Protein AF-A0A7S1RXR1-F1 (afdb_monomer_lite)

Structure (mmCIF, N/CA/C/O backbone):
data_AF-A0A7S1RXR1-F1
#
_entry.id   AF-A0A7S1RXR1-F1
#
loop_
_atom_site.group_PDB
_atom_site.id
_atom_site.type_symbol
_atom_site.label_atom_id
_atom_site.label_alt_id
_atom_site.label_comp_id
_atom_site.label_asym_id
_atom_site.label_entity_id
_atom_site.label_seq_id
_atom_site.pdbx_PDB_ins_code
_atom_site.Cartn_x
_atom_site.Cartn_y
_atom_site.Cartn_z
_atom_site.occupancy
_atom_site.B_iso_or_equiv
_atom_site.auth_seq_id
_atom_site.auth_comp_id
_atom_site.auth_asym_id
_atom_site.auth_atom_id
_atom_site.pdbx_PDB_model_num
ATOM 1 N N . GLY A 1 1 ? -59.646 41.701 11.592 1.00 40.25 1 GLY A N 1
ATOM 2 C CA . GLY A 1 1 ? -60.273 40.605 10.825 1.00 40.25 1 GLY A CA 1
ATOM 3 C C . GLY A 1 1 ? -59.268 40.166 9.789 1.00 40.25 1 GLY A C 1
ATOM 4 O O . GLY A 1 1 ? -58.780 41.024 9.078 1.00 40.25 1 GLY A O 1
ATOM 5 N N . VAL A 1 2 ? -58.685 38.972 9.891 1.00 47.94 2 VAL A N 1
ATOM 6 C CA . VAL A 1 2 ? -59.237 37.684 9.422 1.00 47.94 2 VAL A CA 1
ATOM 7 C C . VAL A 1 2 ? -59.562 37.720 7.926 1.00 47.94 2 VAL A C 1
ATOM 9 O O . VAL A 1 2 ? -60.588 38.278 7.549 1.00 47.94 2 VAL A O 1
ATOM 12 N N . SER A 1 3 ? -58.700 37.097 7.112 1.00 42.28 3 SER A N 1
ATOM 13 C CA . SER A 1 3 ? -59.064 36.070 6.114 1.00 42.28 3 SER A CA 1
ATOM 14 C C . SER A 1 3 ? -57.803 35.447 5.481 1.00 42.28 3 SER A C 1
ATOM 16 O O . SER A 1 3 ? -57.064 36.101 4.753 1.00 42.28 3 SER A O 1
ATOM 18 N N . LEU A 1 4 ? -57.570 34.175 5.811 1.00 42.53 4 LEU A N 1
ATOM 19 C CA . LEU A 1 4 ? -56.893 33.132 5.012 1.00 42.53 4 LEU A CA 1
ATOM 20 C C . LEU A 1 4 ? -57.982 32.416 4.163 1.00 42.53 4 LEU A C 1
ATOM 22 O O . LEU A 1 4 ? -59.158 32.675 4.430 1.00 42.53 4 LEU A O 1
ATOM 26 N N . PRO A 1 5 ? -57.707 31.386 3.329 1.00 61.72 5 PRO A N 1
ATOM 27 C CA . PRO A 1 5 ? -56.518 31.017 2.539 1.00 61.72 5 PRO A CA 1
ATOM 28 C C . PRO A 1 5 ? -56.879 30.652 1.067 1.00 61.72 5 PRO A C 1
ATOM 30 O O . PRO A 1 5 ? -58.044 30.502 0.711 1.00 61.72 5 PRO A O 1
ATOM 33 N N . SER A 1 6 ? -55.886 30.357 0.223 1.00 47.81 6 SER A N 1
ATOM 34 C CA . SER A 1 6 ? -56.079 29.411 -0.892 1.00 47.81 6 SER A CA 1
ATOM 35 C C . SER A 1 6 ? -54.787 28.646 -1.151 1.00 47.81 6 SER A C 1
ATOM 37 O O . SER A 1 6 ? -53.806 29.201 -1.645 1.00 47.81 6 SER A O 1
ATOM 39 N N . GLY A 1 7 ? -54.780 27.375 -0.754 1.00 46.12 7 GLY A N 1
ATOM 40 C CA . GLY A 1 7 ? -53.704 26.447 -1.061 1.00 46.12 7 GLY A CA 1
ATOM 41 C C . GLY A 1 7 ? -53.775 25.941 -2.500 1.00 46.12 7 GLY A C 1
ATOM 42 O O . GLY A 1 7 ? -54.833 25.921 -3.121 1.00 46.12 7 GLY A O 1
ATOM 43 N N . SER A 1 8 ? -52.639 25.455 -2.987 1.00 49.59 8 SER A N 1
ATOM 44 C CA . SER A 1 8 ? -52.608 24.307 -3.885 1.00 49.59 8 SER A CA 1
ATOM 45 C C . SER A 1 8 ? -51.353 23.506 -3.574 1.00 49.59 8 SER A C 1
ATOM 47 O O . SER A 1 8 ? -50.227 23.910 -3.850 1.00 49.59 8 SER A O 1
ATOM 49 N N . SER A 1 9 ? -51.591 22.376 -2.928 1.00 49.44 9 SER A N 1
ATOM 50 C CA . SER A 1 9 ? -50.663 21.296 -2.646 1.00 49.44 9 SER A CA 1
ATOM 51 C C . SER A 1 9 ? -50.253 20.587 -3.937 1.00 49.44 9 SER A C 1
ATOM 53 O O . SER A 1 9 ? -51.080 19.924 -4.561 1.00 49.44 9 SER A O 1
ATOM 55 N N . ALA A 1 10 ? -48.973 20.646 -4.290 1.00 45.06 10 ALA A N 1
ATOM 56 C CA . ALA A 1 10 ? -48.341 19.643 -5.139 1.00 45.06 10 ALA A CA 1
ATOM 57 C C . ALA A 1 10 ? -47.454 18.771 -4.243 1.00 45.06 10 ALA A C 1
ATOM 59 O O . ALA A 1 10 ? -46.283 19.054 -4.014 1.00 45.06 10 ALA A O 1
ATOM 60 N N . SER A 1 11 ? -48.071 17.736 -3.676 1.00 49.34 11 SER A N 1
ATOM 61 C CA . SER A 1 11 ? -47.380 16.599 -3.076 1.00 49.34 11 SER A CA 1
ATOM 62 C C . SER A 1 11 ? -46.690 15.830 -4.205 1.00 49.34 11 SER A C 1
ATOM 64 O O . SER A 1 11 ? -47.337 15.069 -4.924 1.00 49.34 11 SER A O 1
ATOM 66 N N . SER A 1 12 ? -45.393 16.057 -4.416 1.00 53.22 12 SER A N 1
ATOM 67 C CA . SER A 1 12 ? -44.574 15.133 -5.195 1.00 53.22 12 SER A CA 1
ATOM 68 C C . SER A 1 12 ? -44.182 13.992 -4.268 1.00 53.22 12 SER A C 1
ATOM 70 O O . SER A 1 12 ? -43.268 14.126 -3.454 1.00 53.22 12 SER A O 1
ATOM 72 N N . ALA A 1 13 ? -44.917 12.889 -4.370 1.00 43.50 13 ALA A N 1
ATOM 73 C CA . ALA A 1 13 ? -44.560 11.627 -3.752 1.00 43.50 13 ALA A CA 1
ATOM 74 C C . ALA A 1 13 ? -43.142 11.236 -4.197 1.00 43.50 13 ALA A C 1
ATOM 76 O O . ALA A 1 13 ? -42.921 10.894 -5.360 1.00 43.50 13 ALA A O 1
ATOM 77 N N . SER A 1 14 ? -42.175 11.317 -3.282 1.00 50.31 14 SER A N 1
ATOM 78 C CA . SER A 1 14 ? -40.871 10.696 -3.459 1.00 50.31 14 SER A CA 1
ATOM 79 C C . SER A 1 14 ? -41.089 9.188 -3.441 1.00 50.31 14 SER A C 1
ATOM 81 O O . SER A 1 14 ? -41.436 8.586 -2.426 1.00 50.31 14 SER A O 1
ATOM 83 N N . SER A 1 15 ? -40.945 8.574 -4.609 1.00 51.28 15 SER A N 1
ATOM 84 C CA . SER A 1 15 ? -40.869 7.130 -4.769 1.00 51.28 15 SER A CA 1
ATOM 85 C C . SER A 1 15 ? -39.542 6.630 -4.185 1.00 51.28 15 SER A C 1
ATOM 87 O O . SER A 1 15 ? -38.632 6.266 -4.929 1.00 51.28 15 SER A O 1
ATOM 89 N N . ASP A 1 16 ? -39.419 6.637 -2.858 1.00 51.16 16 ASP A N 1
ATOM 90 C CA . ASP A 1 16 ? -38.323 6.005 -2.117 1.00 51.16 16 ASP A CA 1
ATOM 91 C C . ASP A 1 16 ? -38.574 4.493 -2.032 1.00 51.16 16 ASP A C 1
ATOM 93 O O . ASP A 1 16 ? -38.824 3.909 -0.979 1.00 51.16 16 ASP A O 1
ATOM 97 N N . GLY A 1 17 ? -38.544 3.841 -3.194 1.00 50.75 17 GLY A N 1
ATOM 98 C CA . GLY A 1 17 ? -38.193 2.428 -3.247 1.00 50.75 17 GLY A CA 1
ATOM 99 C C . GLY A 1 17 ? -36.674 2.299 -3.088 1.00 50.75 17 GLY A C 1
ATOM 100 O O . GLY A 1 17 ? -35.952 3.193 -3.536 1.00 50.75 17 GLY A O 1
ATOM 101 N N . PRO A 1 18 ? -36.151 1.219 -2.482 1.00 54.56 18 PRO A N 1
ATOM 102 C CA . PRO A 1 18 ? -34.711 1.007 -2.392 1.00 54.56 18 PRO A CA 1
ATOM 103 C C . PRO A 1 18 ? -34.124 0.943 -3.807 1.00 54.56 18 PRO A C 1
ATOM 105 O O . PRO A 1 18 ? -34.282 -0.053 -4.514 1.00 54.56 18 PRO A O 1
ATOM 108 N N . GLN A 1 19 ? -33.480 2.027 -4.246 1.00 64.88 19 GLN A N 1
ATOM 109 C CA . GLN A 1 19 ? -32.795 2.044 -5.529 1.00 64.88 19 GLN A CA 1
ATOM 110 C C . GLN A 1 19 ? -31.597 1.107 -5.440 1.00 64.88 19 GLN A C 1
ATOM 112 O O . GLN A 1 19 ? -30.646 1.359 -4.697 1.00 64.88 19 GLN A O 1
ATOM 117 N N . VAL A 1 20 ? -31.660 0.011 -6.194 1.00 73.44 20 VAL A N 1
ATOM 118 C CA . VAL A 1 20 ? -30.515 -0.877 -6.384 1.00 73.44 20 VAL A CA 1
ATOM 119 C C . VAL A 1 20 ? -29.398 -0.031 -7.004 1.00 73.44 20 VAL A C 1
ATOM 121 O O . VAL A 1 20 ? -29.616 0.570 -8.061 1.00 73.44 20 VAL A O 1
ATOM 124 N N . PRO A 1 21 ? -28.232 0.094 -6.348 1.00 79.19 21 PRO A N 1
ATOM 125 C CA . PRO A 1 21 ? -27.154 0.924 -6.856 1.00 79.19 21 PRO A CA 1
ATOM 126 C C . PRO A 1 21 ? -26.719 0.424 -8.235 1.00 79.19 21 PRO A C 1
ATOM 128 O O . PRO A 1 21 ? -26.599 -0.776 -8.470 1.00 79.19 21 PRO A O 1
ATOM 131 N N . SER A 1 22 ? -26.493 1.353 -9.166 1.00 91.19 22 SER A N 1
ATOM 132 C CA . SER A 1 22 ? -25.999 0.982 -10.494 1.00 91.19 22 SER A CA 1
ATOM 133 C C . SER A 1 22 ? -24.630 0.287 -10.388 1.00 91.19 22 SER A C 1
ATOM 135 O O . SER A 1 22 ? -23.831 0.663 -9.523 1.00 91.19 22 SER A O 1
ATOM 137 N N . PRO A 1 23 ? -24.294 -0.650 -11.296 1.00 93.38 23 PRO A N 1
ATOM 138 C CA . PRO A 1 23 ? -22.984 -1.308 -11.298 1.00 93.38 23 PRO A CA 1
ATOM 139 C C . PRO A 1 23 ? -21.808 -0.319 -11.313 1.00 93.38 23 PRO A C 1
ATOM 141 O O . PRO A 1 23 ? -20.792 -0.527 -10.654 1.00 93.38 23 PRO A O 1
ATOM 144 N N . LEU A 1 24 ? -21.959 0.812 -12.013 1.00 93.81 24 LEU A N 1
ATOM 145 C CA . LEU A 1 24 ? -20.953 1.874 -12.037 1.00 93.81 24 LEU A CA 1
ATOM 146 C C . LEU A 1 24 ? -20.763 2.523 -10.658 1.00 93.81 24 LEU A C 1
ATOM 148 O O . LEU A 1 24 ? -19.632 2.789 -10.255 1.00 93.81 24 LEU A O 1
ATOM 152 N N . ALA A 1 25 ? -21.853 2.764 -9.925 1.00 93.75 25 ALA A N 1
ATOM 153 C CA . ALA A 1 25 ? -21.788 3.332 -8.582 1.00 93.75 25 ALA A CA 1
ATOM 154 C C . ALA A 1 25 ? -21.114 2.374 -7.588 1.00 93.75 25 ALA A C 1
ATOM 156 O O . ALA A 1 25 ? -20.389 2.822 -6.700 1.00 93.75 25 ALA A O 1
ATOM 157 N N . GLU A 1 26 ? -21.310 1.063 -7.743 1.00 93.25 26 GLU A N 1
ATOM 158 C CA . GLU A 1 26 ? -20.624 0.054 -6.931 1.00 93.25 26 GLU A CA 1
ATOM 159 C C . GLU A 1 26 ? -19.117 0.035 -7.197 1.00 93.25 26 GLU A C 1
ATOM 161 O O . GLU A 1 26 ? -18.331 0.093 -6.249 1.00 93.25 26 GLU A O 1
ATOM 166 N N . VAL A 1 27 ? -18.708 0.044 -8.471 1.00 94.88 27 VAL A N 1
ATOM 167 C CA . VAL A 1 27 ? -17.289 0.114 -8.858 1.00 94.88 27 VAL A CA 1
ATOM 168 C C . VAL A 1 27 ? -16.650 1.404 -8.353 1.00 94.88 27 VAL A C 1
ATOM 170 O O . VAL A 1 27 ? -15.567 1.359 -7.775 1.00 94.88 27 VAL A O 1
ATOM 173 N N . ALA A 1 28 ? -17.320 2.548 -8.512 1.00 95.38 28 ALA A N 1
ATOM 174 C CA . ALA A 1 28 ? -16.819 3.830 -8.025 1.00 95.38 28 ALA A CA 1
ATOM 175 C C . ALA A 1 28 ? -16.639 3.827 -6.499 1.00 95.38 28 ALA A C 1
ATOM 177 O O . ALA A 1 28 ? -15.621 4.302 -5.997 1.00 95.38 28 ALA A O 1
ATOM 178 N N . ARG A 1 29 ? -17.590 3.243 -5.759 1.00 94.38 29 ARG A N 1
ATOM 179 C CA . ARG A 1 29 ? -17.502 3.107 -4.300 1.00 94.38 29 ARG A CA 1
ATOM 180 C C . ARG A 1 29 ? -16.339 2.206 -3.888 1.00 94.38 29 ARG A C 1
ATOM 182 O O . ARG A 1 29 ? -15.579 2.581 -3.002 1.00 94.38 29 ARG A O 1
ATOM 189 N N . ALA A 1 30 ? -16.175 1.056 -4.540 1.00 93.94 30 ALA A N 1
ATOM 190 C CA . ALA A 1 30 ? -15.064 0.146 -4.269 1.00 93.94 30 ALA A CA 1
ATOM 191 C C . ALA A 1 30 ? -13.709 0.793 -4.598 1.00 93.94 30 ALA A C 1
ATOM 193 O O . ALA A 1 30 ? -12.777 0.722 -3.799 1.00 93.94 30 ALA A O 1
ATOM 194 N N . ALA A 1 31 ? -13.608 1.479 -5.737 1.00 95.06 31 ALA A N 1
ATOM 195 C CA . ALA A 1 31 ? -12.402 2.191 -6.138 1.00 95.06 31 ALA A CA 1
ATOM 196 C C . ALA A 1 31 ? -12.047 3.306 -5.146 1.00 95.06 31 ALA A C 1
ATOM 198 O O . ALA A 1 31 ? -10.899 3.390 -4.726 1.00 95.06 31 ALA A O 1
ATOM 199 N N . ALA A 1 32 ? -13.022 4.118 -4.724 1.00 95.12 32 ALA A N 1
ATOM 200 C CA . ALA A 1 32 ? -12.811 5.162 -3.722 1.00 95.12 32 ALA A CA 1
ATOM 201 C C . ALA A 1 32 ? -12.361 4.578 -2.374 1.00 95.12 32 ALA A C 1
ATOM 203 O O . ALA A 1 32 ? -11.436 5.098 -1.751 1.00 95.12 32 ALA A O 1
ATOM 204 N N . HIS A 1 33 ? -12.971 3.465 -1.958 1.00 96.00 33 HIS A N 1
ATOM 205 C CA . HIS A 1 33 ? -12.608 2.755 -0.735 1.00 96.00 33 HIS A CA 1
ATOM 206 C C . HIS A 1 33 ? -11.151 2.278 -0.763 1.00 96.00 33 HIS A C 1
ATOM 208 O O . HIS A 1 33 ? -10.372 2.616 0.123 1.00 96.00 33 HIS A O 1
ATOM 214 N N . PHE A 1 34 ? -10.731 1.566 -1.813 1.00 96.25 34 PHE A N 1
ATOM 215 C CA . PHE A 1 34 ? -9.348 1.084 -1.918 1.00 96.25 34 PHE A CA 1
ATOM 216 C C . PHE A 1 34 ? -8.334 2.191 -2.235 1.00 96.25 34 PHE A C 1
ATOM 218 O O . PHE A 1 34 ? -7.177 2.099 -1.819 1.00 96.25 34 PHE A O 1
ATOM 225 N N . ALA A 1 35 ? -8.758 3.270 -2.896 1.00 94.62 35 ALA A N 1
ATOM 226 C CA . ALA A 1 35 ? -7.934 4.460 -3.072 1.00 94.62 35 ALA A CA 1
ATOM 227 C C . ALA A 1 35 ? -7.569 5.089 -1.721 1.00 94.62 35 ALA A C 1
ATOM 229 O O . ALA A 1 35 ? -6.428 5.513 -1.557 1.00 94.62 35 ALA A O 1
ATOM 230 N N . ALA A 1 36 ? -8.469 5.065 -0.730 1.00 94.88 36 ALA A N 1
ATOM 231 C CA . ALA A 1 36 ? -8.159 5.545 0.616 1.00 94.88 36 ALA A CA 1
ATOM 232 C C . ALA A 1 36 ? -6.971 4.790 1.236 1.00 94.88 36 ALA A C 1
ATOM 234 O O . ALA A 1 36 ? -6.068 5.423 1.778 1.00 94.88 36 ALA A O 1
ATOM 235 N N . PHE A 1 37 ? -6.891 3.462 1.075 1.00 96.56 37 PHE A N 1
ATOM 236 C CA . PHE A 1 37 ? -5.731 2.672 1.516 1.00 96.56 37 PHE A CA 1
ATOM 237 C C . PHE A 1 37 ? -4.455 3.020 0.741 1.00 96.56 37 PHE A C 1
ATOM 239 O O . PHE A 1 37 ? -3.381 3.134 1.337 1.00 96.56 37 PHE A O 1
ATOM 246 N N . ALA A 1 38 ? -4.556 3.215 -0.577 1.00 94.12 38 ALA A N 1
ATOM 247 C CA . ALA A 1 38 ? -3.418 3.609 -1.407 1.00 94.12 38 ALA A CA 1
ATOM 248 C C . ALA A 1 38 ? -2.854 4.976 -0.981 1.00 94.12 38 ALA A C 1
ATOM 250 O O . ALA A 1 38 ? -1.643 5.13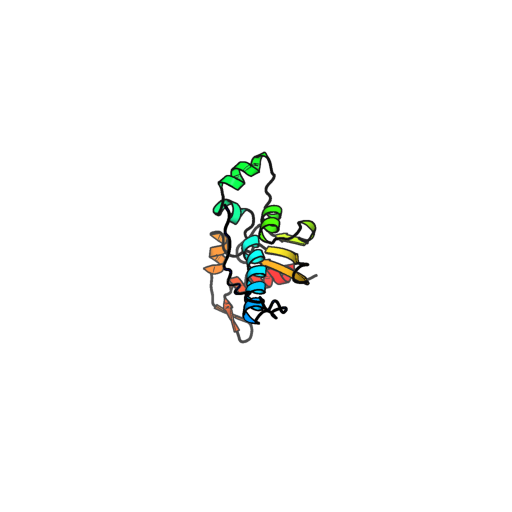8 -0.831 1.00 94.12 38 ALA A O 1
ATOM 251 N N . THR A 1 39 ? -3.727 5.946 -0.711 1.00 92.44 39 THR A N 1
ATOM 252 C CA . THR A 1 39 ? -3.348 7.258 -0.178 1.00 92.44 39 THR A CA 1
ATOM 253 C C . THR A 1 39 ? -2.798 7.137 1.248 1.00 92.44 39 THR A C 1
ATOM 255 O O . THR A 1 39 ? -1.756 7.716 1.563 1.00 92.44 39 THR A O 1
ATOM 258 N N . ALA A 1 40 ? -3.435 6.327 2.097 1.00 94.38 40 ALA A N 1
ATOM 259 C CA . ALA A 1 40 ? -3.009 6.081 3.471 1.00 94.38 40 ALA A CA 1
ATOM 260 C C . ALA A 1 40 ? -1.611 5.460 3.558 1.00 94.38 40 ALA A C 1
ATOM 262 O O . ALA A 1 40 ? -0.897 5.738 4.518 1.00 94.38 40 ALA A O 1
ATOM 263 N N . ALA A 1 41 ? -1.166 4.694 2.554 1.00 94.25 41 ALA A N 1
ATOM 264 C CA . ALA A 1 41 ? 0.169 4.088 2.528 1.00 94.25 41 ALA A CA 1
ATOM 265 C C . ALA A 1 41 ? 1.318 5.113 2.632 1.00 94.25 41 ALA A C 1
ATOM 267 O O . ALA A 1 41 ? 2.422 4.770 3.069 1.00 94.25 41 ALA A O 1
ATOM 268 N N . TYR A 1 42 ? 1.070 6.378 2.276 1.00 91.19 42 TYR A N 1
ATOM 269 C CA . TYR A 1 42 ? 2.016 7.478 2.475 1.00 91.19 42 TYR A CA 1
ATOM 270 C C . TYR A 1 42 ? 2.051 8.001 3.920 1.00 91.19 42 TYR A C 1
ATOM 272 O O . TYR A 1 42 ? 3.053 8.592 4.333 1.00 91.19 42 TYR A O 1
ATOM 280 N N . ALA A 1 43 ? 1.002 7.736 4.699 1.00 90.06 43 ALA A N 1
ATOM 281 C CA . ALA A 1 43 ? 0.895 7.989 6.129 1.00 90.06 43 ALA A CA 1
ATOM 282 C C . ALA A 1 43 ? 1.313 9.423 6.509 1.00 90.06 43 ALA A C 1
ATOM 284 O O . ALA A 1 43 ? 0.955 10.393 5.837 1.00 90.06 43 ALA A O 1
ATOM 285 N N . LEU A 1 44 ? 2.116 9.560 7.570 1.00 84.75 44 LEU A N 1
ATOM 286 C CA . LEU A 1 44 ? 2.557 10.850 8.100 1.00 84.75 44 LEU A CA 1
ATOM 287 C C . LEU A 1 44 ? 3.244 11.722 7.038 1.00 84.75 44 LEU A C 1
ATOM 289 O O . LEU A 1 44 ? 3.153 12.943 7.098 1.00 84.75 44 LEU A O 1
ATOM 293 N N . LYS A 1 45 ? 3.900 11.116 6.041 1.00 84.12 45 LYS A N 1
ATOM 294 C CA . LYS A 1 45 ? 4.597 11.867 4.995 1.00 84.12 45 LYS A CA 1
ATOM 295 C C . LYS A 1 45 ? 3.642 12.694 4.136 1.00 84.12 45 LYS A C 1
ATOM 297 O O . LYS A 1 45 ? 3.933 13.853 3.854 1.00 84.12 45 LYS A O 1
ATOM 302 N N . LEU A 1 46 ? 2.506 12.117 3.745 1.00 84.62 46 LEU A N 1
ATOM 303 C CA . LEU A 1 46 ? 1.490 12.847 2.987 1.00 84.62 46 LEU A CA 1
ATOM 304 C C . LEU A 1 46 ? 0.728 13.822 3.887 1.00 84.62 46 LEU A C 1
ATOM 306 O O . LEU A 1 46 ? 0.443 14.937 3.467 1.00 84.62 46 LEU A O 1
ATOM 310 N N . GLN A 1 47 ? 0.478 13.453 5.143 1.00 81.25 47 GLN A N 1
ATOM 311 C CA . GLN A 1 47 ? -0.187 14.340 6.097 1.00 81.25 47 GLN A CA 1
ATOM 312 C C . GLN A 1 47 ? 0.615 15.626 6.358 1.00 81.25 47 GLN A C 1
ATOM 314 O O . GLN A 1 47 ? 0.039 16.708 6.361 1.00 81.25 47 GLN A O 1
ATOM 319 N N . VAL A 1 48 ? 1.945 15.528 6.487 1.00 84.25 48 VAL A N 1
ATOM 320 C CA . VAL A 1 48 ? 2.845 16.694 6.599 1.00 84.25 48 VAL A CA 1
ATOM 321 C C . VAL A 1 48 ? 2.790 17.581 5.353 1.00 84.25 48 VAL A C 1
ATOM 323 O O . VAL A 1 48 ? 2.890 18.797 5.471 1.00 84.25 48 VAL A O 1
ATOM 326 N N . MET A 1 49 ? 2.639 16.991 4.166 1.00 81.38 49 MET A N 1
ATOM 327 C CA . MET A 1 49 ? 2.581 17.736 2.906 1.00 81.38 49 MET A CA 1
ATOM 328 C C . MET A 1 49 ? 1.245 18.467 2.719 1.00 81.38 49 MET A C 1
ATOM 330 O O . MET A 1 49 ? 1.236 19.599 2.248 1.00 81.38 49 MET A O 1
ATOM 334 N N . VAL A 1 50 ? 0.130 17.822 3.071 1.00 83.75 50 VAL A N 1
ATOM 335 C CA . VAL A 1 50 ? -1.223 18.367 2.867 1.00 83.75 50 VAL A CA 1
ATOM 336 C C . VAL A 1 50 ? -1.603 19.367 3.958 1.00 83.75 50 VAL A C 1
ATOM 338 O O . VAL A 1 50 ? -2.228 20.381 3.663 1.00 83.75 50 VAL A O 1
ATOM 341 N N . ASP A 1 51 ? -1.233 19.099 5.211 1.00 81.06 51 ASP A N 1
ATOM 342 C CA . ASP A 1 51 ? -1.600 19.937 6.354 1.00 81.06 51 ASP A CA 1
ATOM 343 C C . ASP A 1 51 ? -0.455 20.005 7.385 1.00 81.06 51 ASP A C 1
ATOM 345 O O . ASP A 1 51 ? -0.497 19.366 8.447 1.00 81.06 51 ASP A O 1
ATOM 349 N N . PRO A 1 52 ? 0.602 20.785 7.090 1.00 79.38 52 PRO A N 1
ATOM 350 C CA . PRO A 1 52 ? 1.743 20.918 7.991 1.00 79.38 52 PRO A CA 1
ATOM 351 C C . PRO A 1 52 ? 1.351 21.564 9.326 1.00 79.38 52 PRO A C 1
ATOM 353 O O . PRO A 1 52 ? 1.934 21.237 10.359 1.00 79.38 52 PRO A O 1
ATOM 356 N N . GLY A 1 53 ? 0.345 22.448 9.330 1.00 78.06 53 GLY A N 1
ATOM 357 C CA . GLY A 1 53 ? -0.125 23.141 10.530 1.00 78.06 53 GLY A CA 1
ATOM 358 C C . GLY A 1 53 ? -0.705 22.171 11.554 1.00 78.06 53 GLY A C 1
ATOM 359 O O . GLY A 1 53 ? -0.314 22.191 12.722 1.00 78.06 53 GLY A O 1
ATOM 360 N N . ARG A 1 54 ? -1.571 21.254 11.113 1.00 74.44 54 ARG A N 1
ATOM 361 C CA . ARG A 1 54 ? -2.151 20.226 11.983 1.00 74.44 54 ARG A CA 1
ATOM 362 C C . ARG A 1 54 ? -1.108 19.252 12.508 1.00 74.44 54 ARG A C 1
ATOM 364 O O . ARG A 1 54 ? -1.201 18.842 13.664 1.00 74.44 54 ARG A O 1
ATOM 371 N N . VAL A 1 55 ? -0.089 18.903 11.721 1.00 72.50 55 VAL A N 1
ATOM 372 C CA . VAL A 1 55 ? 1.011 18.063 12.219 1.00 72.50 55 VAL A CA 1
ATOM 373 C C . VAL A 1 55 ? 1.843 18.818 13.261 1.00 72.50 55 VAL A C 1
ATOM 375 O O . VAL A 1 55 ? 2.032 18.307 14.359 1.00 72.50 55 VAL A O 1
ATOM 378 N N . CYS A 1 56 ? 2.256 20.058 12.994 1.00 69.31 56 CYS A N 1
ATOM 379 C CA . CYS A 1 56 ? 3.040 20.864 13.938 1.00 69.31 56 CYS A CA 1
ATOM 380 C C . CYS A 1 56 ? 2.315 21.125 15.266 1.00 69.31 56 CYS A C 1
ATOM 382 O O . CYS A 1 56 ? 2.920 21.001 16.329 1.00 69.31 56 CYS A O 1
ATOM 384 N N . LEU A 1 57 ? 1.019 21.442 15.216 1.00 70.25 57 LEU A N 1
ATOM 385 C CA . LEU A 1 57 ? 0.203 21.679 16.410 1.00 70.25 57 LEU A CA 1
ATOM 386 C C . LEU A 1 57 ? -0.145 20.383 17.153 1.00 70.25 57 LEU A C 1
ATOM 388 O O . LEU A 1 57 ? -0.369 20.409 18.362 1.00 70.25 57 LEU A O 1
ATOM 392 N N . SER A 1 58 ? -0.175 19.245 16.451 1.00 64.56 58 SER A N 1
ATOM 393 C CA . SER A 1 58 ? -0.427 17.945 17.075 1.00 64.56 58 SER A CA 1
ATOM 394 C C . SER A 1 58 ? 0.824 17.340 17.703 1.00 64.56 58 SER A C 1
ATOM 396 O O . SER A 1 58 ? 0.690 16.763 18.768 1.00 64.56 58 SER A O 1
ATOM 398 N N . LEU A 1 59 ? 2.028 17.527 17.153 1.00 62.53 59 LEU A N 1
ATOM 399 C CA . LEU A 1 59 ? 3.275 16.926 17.662 1.00 62.53 59 LEU A CA 1
ATOM 400 C C . LEU A 1 59 ? 3.509 17.040 19.191 1.00 62.53 59 LEU A C 1
ATOM 402 O O . LEU A 1 59 ? 3.906 16.031 19.781 1.00 62.53 59 LEU A O 1
ATOM 406 N N . PRO A 1 60 ? 3.274 18.189 19.864 1.00 59.25 60 PRO A N 1
ATOM 407 C CA . PRO A 1 60 ? 3.489 18.304 21.311 1.00 59.25 60 PRO A CA 1
ATOM 408 C C . PRO A 1 60 ? 2.347 17.738 22.182 1.00 59.25 60 PRO A C 1
ATOM 410 O O . PRO A 1 60 ? 2.593 17.395 23.335 1.00 59.25 60 PRO A O 1
ATOM 413 N N . LEU A 1 61 ? 1.119 17.611 21.660 1.00 61.06 61 LEU A N 1
ATOM 414 C CA . LEU A 1 61 ? -0.080 17.191 22.421 1.00 61.06 61 LEU A CA 1
ATOM 415 C C . LEU A 1 61 ? -0.597 15.790 22.043 1.00 61.06 61 LEU A C 1
ATOM 417 O O . LEU A 1 61 ? -1.252 15.115 22.832 1.00 61.06 61 LEU A O 1
ATOM 421 N N . CYS A 1 62 ? -0.269 15.331 20.842 1.00 56.62 62 CYS A N 1
ATOM 422 C CA . CYS A 1 62 ? -0.685 14.089 20.215 1.00 56.62 62 CYS A CA 1
ATOM 423 C C . CYS A 1 62 ? 0.543 13.494 19.517 1.00 56.62 62 CYS A C 1
ATOM 425 O O . CYS A 1 62 ? 1.014 14.019 18.515 1.00 56.62 62 CYS A O 1
ATOM 427 N N . ARG A 1 63 ? 1.067 12.367 20.013 1.00 63.62 63 ARG A N 1
ATOM 428 C CA . ARG A 1 63 ? 2.103 11.590 19.306 1.00 63.62 63 ARG A CA 1
ATOM 429 C C . ARG A 1 63 ? 1.547 11.070 17.974 1.00 63.62 63 ARG A C 1
ATOM 431 O O . ARG A 1 63 ? 1.055 9.943 17.898 1.00 63.62 63 ARG A O 1
ATOM 438 N N . THR A 1 64 ? 1.581 11.895 16.935 1.00 70.25 64 THR A N 1
ATOM 439 C CA . THR A 1 64 ? 1.142 11.536 15.588 1.00 70.25 64 THR A CA 1
ATOM 440 C C . THR A 1 64 ? 2.170 10.574 15.002 1.00 70.25 64 THR A C 1
ATOM 442 O O . THR A 1 64 ? 3.291 10.958 14.680 1.00 70.25 64 THR A O 1
ATOM 445 N N . SER A 1 65 ? 1.818 9.291 14.939 1.00 86.00 65 SER A N 1
ATOM 446 C CA . SER A 1 65 ? 2.650 8.242 14.347 1.00 86.00 65 SER A CA 1
ATOM 447 C C . SER A 1 65 ? 2.195 7.944 12.920 1.00 86.00 65 SER A C 1
ATOM 449 O O . SER A 1 65 ? 1.026 8.148 12.588 1.00 86.00 65 SER A O 1
ATOM 451 N N . SER A 1 66 ? 3.079 7.394 12.081 1.00 88.62 66 SER A N 1
ATOM 452 C CA . SER A 1 66 ? 2.695 6.914 10.745 1.00 88.62 66 SER A CA 1
ATOM 453 C C . SER A 1 66 ? 1.532 5.927 10.814 1.00 88.62 66 SER A C 1
ATOM 455 O O . SER A 1 66 ? 0.619 6.006 10.003 1.00 88.62 66 SER A O 1
ATOM 457 N N . LYS A 1 67 ? 1.520 5.037 11.816 1.00 91.56 67 LYS A N 1
ATOM 458 C CA . LYS A 1 67 ? 0.424 4.084 12.027 1.00 91.56 67 LYS A CA 1
ATOM 459 C C . LYS A 1 67 ? -0.906 4.790 12.286 1.00 91.56 67 LYS A C 1
ATOM 461 O O . LYS A 1 67 ? -1.911 4.413 11.695 1.00 91.56 67 LYS A O 1
ATOM 466 N N . ARG A 1 68 ? -0.914 5.825 13.131 1.00 90.38 68 ARG A N 1
ATOM 467 C CA . ARG A 1 68 ? -2.116 6.624 13.397 1.00 90.38 68 ARG A CA 1
ATOM 468 C C . ARG A 1 68 ? -2.584 7.355 12.139 1.00 90.38 68 ARG A C 1
ATOM 470 O O . ARG A 1 68 ? -3.755 7.251 11.807 1.00 90.38 68 ARG A O 1
ATOM 477 N N . ALA A 1 69 ? -1.671 8.015 11.426 1.00 90.62 69 ALA A N 1
ATOM 478 C CA . ALA A 1 69 ? -1.974 8.701 10.170 1.00 90.62 69 ALA A CA 1
ATOM 479 C C . ALA A 1 69 ? -2.557 7.741 9.118 1.00 90.62 69 ALA A C 1
ATOM 481 O O . ALA A 1 69 ? -3.580 8.037 8.510 1.00 90.62 69 ALA A O 1
ATOM 482 N N . PHE A 1 70 ? -1.954 6.556 8.957 1.00 94.38 70 PHE A N 1
ATOM 483 C CA . PHE A 1 70 ? -2.464 5.499 8.083 1.00 94.38 70 PHE A CA 1
ATOM 484 C C . PHE A 1 70 ? -3.897 5.109 8.462 1.00 94.38 70 PHE A C 1
ATOM 486 O O . PHE A 1 70 ? -4.775 5.097 7.609 1.00 94.38 70 PHE A O 1
ATOM 493 N N . CYS A 1 71 ? -4.149 4.830 9.744 1.00 94.31 71 CYS A N 1
ATOM 494 C CA . CYS A 1 71 ? -5.462 4.403 10.231 1.00 94.31 71 CYS A CA 1
ATOM 495 C C . CYS A 1 71 ? -6.534 5.489 10.063 1.00 94.31 71 CYS A C 1
ATOM 497 O O . CYS A 1 71 ? -7.640 5.185 9.626 1.00 94.31 71 CYS A O 1
ATOM 499 N N . GLU A 1 72 ? -6.196 6.750 10.352 1.00 91.31 72 GLU A N 1
ATOM 500 C CA . GLU A 1 72 ? -7.092 7.898 10.159 1.00 91.31 72 GLU A CA 1
ATOM 501 C C . GLU A 1 72 ? -7.487 8.066 8.684 1.00 91.31 72 GLU A C 1
ATOM 503 O O . GLU A 1 72 ? -8.647 8.332 8.389 1.00 91.31 72 GLU A O 1
ATOM 508 N N . MET A 1 73 ? -6.544 7.876 7.757 1.00 92.00 73 MET A N 1
ATOM 509 C CA . MET A 1 73 ? -6.795 8.015 6.319 1.00 92.00 73 MET A CA 1
ATOM 510 C C . MET A 1 73 ? -7.508 6.802 5.711 1.00 92.00 73 MET A C 1
ATOM 512 O O . MET A 1 73 ? -8.367 6.968 4.851 1.00 92.00 73 MET A O 1
ATOM 516 N N . ALA A 1 74 ? -7.157 5.590 6.146 1.00 94.12 74 ALA A N 1
ATOM 517 C CA . ALA A 1 74 ? -7.760 4.346 5.671 1.00 94.12 74 ALA A CA 1
ATOM 518 C C . ALA A 1 74 ? -9.120 4.046 6.326 1.00 94.12 74 ALA A C 1
ATOM 520 O O . ALA A 1 74 ? -9.830 3.156 5.871 1.00 94.12 74 ALA A O 1
ATOM 521 N N . GLY A 1 75 ? -9.481 4.755 7.401 1.00 94.50 75 GLY A N 1
ATOM 522 C CA . GLY A 1 75 ? -10.732 4.527 8.126 1.00 94.50 75 GLY A CA 1
ATOM 523 C C . GLY A 1 75 ? -10.772 3.193 8.876 1.00 94.50 75 GLY A C 1
ATOM 524 O O . GLY A 1 75 ? -11.847 2.622 9.046 1.00 94.50 75 GLY A O 1
ATOM 525 N N . ILE A 1 76 ? -9.619 2.683 9.323 1.00 95.62 76 ILE A N 1
ATOM 526 C CA . ILE A 1 76 ? -9.523 1.414 10.059 1.00 95.62 76 ILE A CA 1
ATOM 527 C C . ILE A 1 76 ? -8.997 1.617 11.480 1.00 95.62 76 ILE A C 1
ATOM 529 O O . ILE A 1 76 ? -8.288 2.578 11.774 1.00 95.62 76 ILE A O 1
ATOM 533 N N . ALA A 1 77 ? -9.309 0.673 12.363 1.00 95.00 77 ALA A N 1
ATOM 534 C CA . ALA A 1 77 ? -8.764 0.648 13.713 1.00 95.00 77 ALA A CA 1
ATOM 535 C C . ALA A 1 77 ? -7.296 0.168 13.725 1.00 95.00 77 ALA A C 1
ATOM 537 O O . ALA A 1 77 ? -6.867 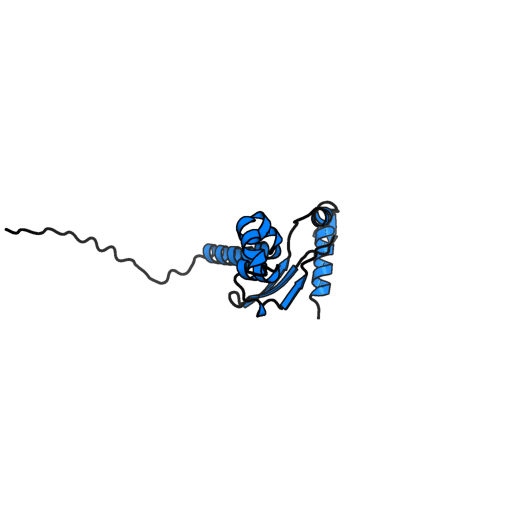-0.608 12.867 1.00 95.00 77 ALA A O 1
ATOM 538 N N . GLN A 1 78 ? -6.505 0.622 14.703 1.00 94.12 78 GLN A N 1
ATOM 539 C CA . GLN A 1 78 ? -5.061 0.341 14.751 1.00 94.12 78 GLN A CA 1
ATOM 540 C C . GLN A 1 78 ? -4.740 -1.138 15.001 1.00 94.12 78 GLN A C 1
ATOM 542 O O . GLN A 1 78 ? -3.682 -1.620 14.587 1.00 94.12 78 GLN A O 1
ATOM 547 N N . GLU A 1 79 ? -5.627 -1.842 15.693 1.00 95.94 79 GLU A N 1
ATOM 548 C CA . GLU A 1 79 ? -5.588 -3.277 15.964 1.00 95.94 79 GLU A CA 1
ATOM 549 C C . GLU A 1 79 ? -5.730 -4.121 14.694 1.00 95.94 79 GLU A C 1
ATOM 551 O O . GLU A 1 79 ? -5.215 -5.234 14.637 1.00 95.94 79 GLU A O 1
ATOM 556 N N . HIS A 1 80 ? -6.349 -3.575 13.647 1.00 96.50 80 HIS A N 1
ATOM 557 C CA . HIS A 1 80 ? -6.510 -4.269 12.374 1.00 96.50 80 HIS A CA 1
ATOM 558 C C . HIS A 1 80 ? -5.278 -4.149 11.470 1.00 96.50 80 HIS A C 1
ATOM 560 O O . HIS A 1 80 ? -5.211 -4.799 10.429 1.00 96.50 80 HIS A O 1
ATOM 566 N N . VAL A 1 81 ? -4.276 -3.354 11.854 1.00 96.50 81 VAL A N 1
ATOM 567 C CA . VAL A 1 81 ? -2.976 -3.319 11.174 1.00 96.50 81 VAL A CA 1
ATOM 568 C C . VAL A 1 81 ? -2.112 -4.460 11.698 1.00 96.50 81 VAL A C 1
ATOM 570 O O . VAL A 1 81 ? -1.577 -4.389 12.806 1.00 96.50 81 VAL A O 1
ATOM 573 N N . LEU A 1 82 ? -1.937 -5.485 10.866 1.00 95.50 82 LEU A N 1
ATOM 574 C CA . LEU A 1 82 ? -1.150 -6.677 11.176 1.00 95.50 82 LEU A CA 1
ATOM 575 C C . LEU A 1 82 ? 0.351 -6.412 11.050 1.00 95.50 82 LEU A C 1
ATOM 577 O O . LEU A 1 82 ? 1.146 -6.880 11.864 1.00 95.50 82 LEU A O 1
ATOM 581 N N . HIS A 1 83 ? 0.752 -5.661 10.022 1.00 94.56 83 HIS A N 1
ATOM 582 C CA . HIS A 1 83 ? 2.155 -5.344 9.780 1.00 94.56 83 HIS A CA 1
ATOM 583 C C . HIS A 1 83 ? 2.328 -4.010 9.050 1.00 94.56 83 HIS A C 1
ATOM 585 O O . HIS A 1 83 ? 1.485 -3.610 8.249 1.00 94.56 83 HIS A O 1
ATOM 591 N N . ALA A 1 84 ? 3.454 -3.342 9.304 1.00 93.56 84 ALA A N 1
ATOM 592 C CA . ALA A 1 84 ? 3.823 -2.090 8.659 1.00 93.56 8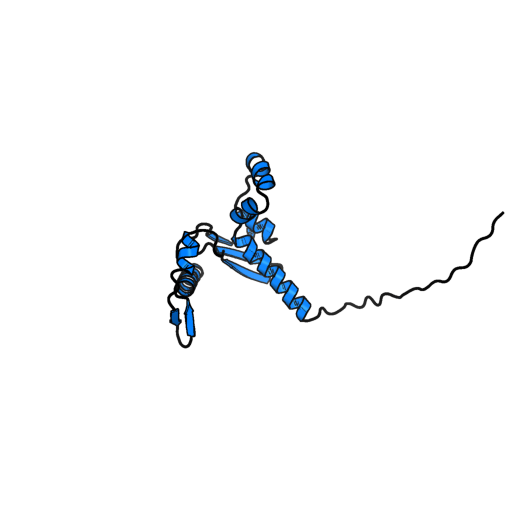4 ALA A CA 1
ATOM 593 C C . ALA A 1 84 ? 5.328 -2.050 8.370 1.00 93.56 84 ALA A C 1
ATOM 595 O O . ALA A 1 84 ? 6.158 -2.151 9.274 1.00 93.56 84 ALA A O 1
ATOM 596 N N . CYS A 1 85 ? 5.680 -1.849 7.103 1.00 92.00 85 CYS A N 1
ATOM 597 C CA . CYS A 1 85 ? 7.034 -1.573 6.652 1.00 92.00 85 CYS A CA 1
ATOM 598 C C . CYS A 1 85 ? 7.101 -0.123 6.153 1.00 92.00 85 CYS A C 1
ATOM 600 O O . CYS A 1 85 ? 6.831 0.168 4.991 1.00 92.00 85 CYS A O 1
ATOM 602 N N . GLU A 1 86 ? 7.446 0.819 7.032 1.00 87.81 86 GLU A N 1
ATOM 603 C CA . GLU A 1 86 ? 7.408 2.263 6.718 1.00 87.81 86 GLU A CA 1
ATOM 604 C C . GLU A 1 86 ? 8.620 2.755 5.899 1.00 87.81 86 GLU A C 1
ATOM 606 O O . GLU A 1 86 ? 8.584 3.783 5.209 1.00 87.81 86 GLU A O 1
ATOM 611 N N . ARG A 1 87 ? 9.734 2.020 5.975 1.00 84.56 87 ARG A N 1
ATOM 612 C CA . ARG A 1 87 ? 10.995 2.378 5.316 1.00 84.56 87 ARG A CA 1
ATOM 613 C C . ARG A 1 87 ? 11.085 1.717 3.945 1.00 84.56 87 ARG A C 1
ATOM 615 O O . ARG A 1 87 ? 11.433 0.546 3.849 1.00 84.56 87 ARG A O 1
ATOM 622 N N . GLY A 1 88 ? 10.840 2.508 2.903 1.00 81.81 88 GLY A N 1
ATOM 623 C CA . GLY A 1 88 ? 11.136 2.118 1.525 1.00 81.81 88 GLY A CA 1
ATOM 624 C C . GLY A 1 88 ? 12.640 2.155 1.237 1.00 81.81 88 GLY A C 1
ATOM 625 O O . GLY A 1 88 ? 13.364 2.988 1.788 1.00 81.81 88 GLY A O 1
ATOM 626 N N . ARG A 1 89 ? 13.105 1.244 0.386 1.00 83.31 89 ARG A N 1
ATOM 627 C CA . ARG A 1 89 ? 14.435 1.239 -0.244 1.00 83.31 89 ARG A CA 1
ATOM 628 C C . ARG A 1 89 ? 14.249 0.939 -1.739 1.00 83.31 89 ARG A C 1
ATOM 630 O O . ARG A 1 89 ? 13.178 0.449 -2.101 1.00 83.31 89 ARG A O 1
ATOM 637 N N . PRO A 1 90 ? 15.264 1.153 -2.595 1.00 82.25 90 PRO A N 1
ATOM 638 C CA . PRO A 1 90 ? 15.166 0.754 -3.994 1.00 82.25 90 PRO A CA 1
ATOM 639 C C . PRO A 1 90 ? 14.720 -0.709 -4.128 1.00 82.25 90 PRO A C 1
ATOM 641 O O . PRO A 1 90 ? 15.247 -1.585 -3.430 1.00 82.25 90 PRO A O 1
ATOM 644 N N . PHE A 1 91 ? 13.710 -0.944 -4.968 1.00 83.56 91 PHE A N 1
ATOM 645 C CA . PHE A 1 91 ? 13.061 -2.243 -5.204 1.00 83.56 91 PHE A CA 1
ATOM 646 C C . PHE A 1 91 ? 12.406 -2.899 -3.973 1.00 83.56 91 PHE A C 1
ATOM 648 O O . PHE A 1 91 ? 12.125 -4.097 -3.965 1.00 83.56 91 PHE A O 1
ATOM 655 N N . LYS A 1 92 ? 12.219 -2.146 -2.885 1.00 89.38 92 LYS A N 1
ATOM 656 C CA . LYS A 1 92 ? 11.663 -2.616 -1.607 1.00 89.38 92 LYS A CA 1
ATOM 657 C C . LYS A 1 92 ? 10.730 -1.533 -1.071 1.00 89.38 92 LYS A C 1
ATOM 659 O O . LYS A 1 92 ? 11.139 -0.752 -0.204 1.00 89.38 92 LYS A O 1
ATOM 664 N N . PRO A 1 93 ? 9.515 -1.422 -1.629 1.00 90.12 93 PRO A N 1
ATOM 665 C CA . PRO A 1 93 ? 8.612 -0.333 -1.301 1.00 90.12 93 PRO A CA 1
ATOM 666 C C . PRO A 1 93 ? 8.190 -0.393 0.166 1.00 90.12 93 PRO A C 1
ATOM 668 O O . PRO A 1 93 ? 8.284 -1.426 0.829 1.00 90.12 93 PRO A O 1
ATOM 671 N N . SER A 1 94 ? 7.703 0.738 0.667 1.00 91.75 94 SER A N 1
ATOM 672 C CA . SER A 1 94 ? 6.985 0.764 1.937 1.00 91.75 94 SER A CA 1
ATOM 673 C C . SER A 1 94 ? 5.595 0.160 1.743 1.00 91.75 94 SER A C 1
ATOM 675 O O . SER A 1 94 ? 4.965 0.395 0.714 1.00 91.75 94 SER A O 1
ATOM 677 N N . TRP A 1 95 ? 5.116 -0.622 2.706 1.00 94.88 95 TRP A N 1
ATOM 678 C CA . TRP A 1 95 ? 3.823 -1.293 2.603 1.00 94.88 95 TRP A CA 1
ATOM 679 C C . TRP A 1 95 ? 3.180 -1.530 3.966 1.00 94.88 95 TRP A C 1
ATOM 681 O O . TRP A 1 95 ? 3.856 -1.551 4.997 1.00 94.88 95 TRP A O 1
ATOM 691 N N . TRP A 1 96 ? 1.869 -1.732 3.949 1.00 96.50 96 TRP A N 1
ATOM 692 C CA . TRP A 1 96 ? 1.033 -2.008 5.109 1.00 96.50 96 TRP A CA 1
ATOM 693 C C . TRP A 1 96 ? 0.183 -3.240 4.834 1.00 96.50 96 TRP A C 1
ATOM 695 O O . TRP A 1 96 ? -0.299 -3.414 3.718 1.00 96.50 96 TRP A O 1
ATOM 705 N N . LEU A 1 97 ? -0.008 -4.078 5.847 1.00 96.88 97 LEU A N 1
ATOM 706 C CA . LEU A 1 97 ? -0.908 -5.225 5.813 1.00 96.88 97 LEU A CA 1
ATOM 707 C C . LEU A 1 97 ? -1.953 -5.051 6.902 1.00 96.88 97 LEU A C 1
ATOM 709 O O . LEU A 1 97 ? -1.615 -4.907 8.081 1.00 96.88 97 LEU A O 1
ATOM 713 N N . CYS A 1 98 ? -3.216 -5.072 6.502 1.00 96.81 98 CYS A N 1
ATOM 714 C CA . CYS A 1 98 ? -4.329 -4.823 7.401 1.00 96.81 98 CYS A CA 1
ATOM 715 C C . CYS A 1 98 ? -5.560 -5.661 7.063 1.00 96.81 98 CYS A C 1
ATOM 717 O O . CYS A 1 98 ? -5.714 -6.160 5.947 1.00 96.81 98 CYS A O 1
ATOM 719 N N . LEU A 1 99 ? -6.420 -5.819 8.064 1.00 97.38 99 LEU A N 1
ATOM 720 C CA . LEU A 1 99 ? -7.743 -6.409 7.933 1.00 97.38 99 LEU A CA 1
ATOM 721 C C . LEU A 1 99 ? -8.757 -5.292 7.713 1.00 97.38 99 LEU A C 1
ATOM 723 O O . LEU A 1 99 ? -8.900 -4.398 8.545 1.00 97.38 99 LEU A O 1
ATOM 727 N N . ASP A 1 100 ? -9.473 -5.352 6.599 1.00 97.25 100 ASP A N 1
ATOM 728 C CA . ASP A 1 100 ? -10.580 -4.454 6.329 1.00 97.25 100 ASP A CA 1
ATOM 729 C C . ASP A 1 100 ? -11.907 -5.199 6.469 1.00 97.25 100 ASP A C 1
ATOM 731 O O . ASP A 1 100 ? -12.339 -5.957 5.597 1.00 97.25 100 ASP A O 1
ATOM 735 N N . HIS A 1 101 ? -12.575 -4.960 7.593 1.00 95.81 101 HIS A N 1
ATOM 736 C CA . HIS A 1 101 ? -13.866 -5.564 7.889 1.00 95.81 101 HIS A CA 1
ATOM 737 C C . HIS A 1 101 ? -15.002 -4.988 7.034 1.00 95.81 101 HIS A C 1
ATOM 739 O O . HIS A 1 101 ? -15.984 -5.696 6.812 1.00 95.81 101 HIS A O 1
ATOM 745 N N . ALA A 1 102 ? -14.873 -3.756 6.521 1.00 93.62 102 ALA A N 1
ATOM 746 C CA . ALA A 1 102 ? -15.910 -3.129 5.704 1.00 93.62 102 ALA A CA 1
ATOM 747 C C . ALA A 1 102 ? -16.048 -3.833 4.346 1.00 93.62 102 ALA A C 1
ATOM 749 O O . ALA A 1 102 ? -17.160 -4.158 3.929 1.00 93.62 102 ALA A O 1
ATOM 750 N N . SER A 1 103 ? -14.923 -4.140 3.688 1.00 94.19 103 SER A N 1
ATOM 751 C CA . SER A 1 103 ? -14.914 -4.927 2.446 1.00 94.19 103 SER A CA 1
ATOM 752 C C . SER A 1 103 ? -14.758 -6.439 2.659 1.00 94.19 103 SER A C 1
ATOM 754 O O . SER A 1 103 ? -14.883 -7.201 1.701 1.00 94.19 103 SER A O 1
ATOM 756 N N . ARG A 1 104 ? -14.540 -6.890 3.904 1.00 96.00 104 ARG A N 1
ATOM 757 C CA . ARG A 1 104 ? -14.225 -8.287 4.266 1.00 96.00 104 ARG A CA 1
ATOM 758 C C . ARG A 1 104 ? -12.989 -8.813 3.525 1.00 96.00 104 ARG A C 1
ATOM 760 O O . ARG A 1 104 ? -12.984 -9.942 3.036 1.00 96.00 104 ARG A O 1
ATOM 767 N N . ALA A 1 105 ? -11.942 -7.994 3.457 1.00 95.38 105 ALA A N 1
ATOM 768 C CA . ALA A 1 105 ? -10.714 -8.298 2.733 1.00 95.38 105 ALA A CA 1
ATOM 769 C C . ALA A 1 105 ? -9.462 -8.122 3.601 1.00 95.38 105 ALA A C 1
ATOM 771 O O . ALA A 1 105 ? -9.429 -7.346 4.556 1.00 95.38 105 ALA A O 1
ATOM 772 N N . VAL A 1 106 ? -8.396 -8.828 3.225 1.00 96.12 106 VAL A N 1
ATOM 773 C CA . VAL A 1 106 ? -7.037 -8.523 3.679 1.00 96.12 106 VAL A CA 1
ATOM 774 C C . VAL A 1 106 ? -6.426 -7.567 2.664 1.00 96.12 106 VAL A C 1
ATOM 776 O O . VAL A 1 106 ? -6.335 -7.898 1.482 1.00 96.12 106 VAL A O 1
ATOM 779 N N . VAL A 1 107 ? -6.015 -6.383 3.111 1.00 96.81 107 VAL A N 1
ATOM 780 C CA . VAL A 1 107 ? -5.516 -5.323 2.232 1.00 96.81 107 VAL A CA 1
ATOM 781 C C . VAL A 1 107 ? -4.016 -5.153 2.426 1.00 96.81 107 VAL A C 1
ATOM 783 O O . VAL A 1 107 ? -3.537 -4.916 3.539 1.00 96.81 107 VAL A O 1
ATOM 786 N N . VAL A 1 108 ? -3.281 -5.243 1.314 1.00 96.69 108 VAL A N 1
ATOM 787 C CA . VAL A 1 108 ? -1.866 -4.873 1.232 1.00 96.69 108 VAL A CA 1
ATOM 788 C C . VAL A 1 108 ? -1.765 -3.525 0.532 1.00 96.69 108 VAL A C 1
ATOM 790 O O . VAL A 1 108 ? -1.901 -3.438 -0.687 1.00 96.69 108 VAL A O 1
ATOM 793 N N . ALA A 1 109 ? -1.532 -2.468 1.302 1.00 95.94 109 ALA A N 1
ATOM 794 C CA . ALA A 1 109 ? -1.380 -1.122 0.769 1.00 95.94 109 ALA A CA 1
ATOM 795 C C . ALA A 1 109 ? 0.104 -0.835 0.523 1.00 95.94 109 ALA A C 1
ATOM 797 O O . ALA A 1 109 ? 0.891 -0.752 1.467 1.00 95.94 109 ALA A O 1
ATOM 798 N N . VAL A 1 110 ? 0.495 -0.696 -0.742 1.00 93.62 110 VAL A N 1
ATOM 799 C CA . VAL A 1 110 ? 1.876 -0.400 -1.141 1.00 93.62 110 VAL A CA 1
ATOM 800 C C . VAL A 1 110 ? 2.001 1.094 -1.408 1.00 93.62 110 VAL A C 1
ATOM 802 O O . VAL A 1 110 ? 1.239 1.656 -2.191 1.00 93.62 110 VAL A O 1
ATOM 805 N N . ARG A 1 111 ? 2.962 1.748 -0.755 1.00 90.38 111 ARG A N 1
ATOM 806 C CA . ARG A 1 111 ? 3.247 3.163 -0.991 1.00 90.38 111 ARG A CA 1
ATOM 807 C C . ARG A 1 111 ? 3.909 3.317 -2.355 1.00 90.38 111 ARG A C 1
ATOM 809 O O . ARG A 1 111 ? 4.909 2.652 -2.625 1.00 90.38 111 ARG A O 1
ATOM 816 N N . GLY A 1 112 ? 3.398 4.245 -3.156 1.00 82.12 112 GLY A N 1
ATOM 817 C CA . GLY A 1 112 ? 4.086 4.701 -4.357 1.00 82.12 112 GLY A CA 1
ATOM 818 C C . GLY A 1 112 ? 5.282 5.607 -4.046 1.00 82.12 112 GLY A C 1
ATOM 819 O O . GLY A 1 112 ? 5.768 5.722 -2.912 1.00 82.12 112 GLY A O 1
ATOM 820 N N . THR A 1 113 ? 5.752 6.284 -5.082 1.00 78.94 113 THR A N 1
ATOM 821 C CA . THR A 1 113 ? 6.980 7.079 -5.058 1.00 78.94 113 THR A CA 1
ATOM 822 C C . THR A 1 113 ? 6.801 8.354 -4.245 1.00 78.94 113 THR A C 1
ATOM 824 O O . THR A 1 113 ? 5.912 9.157 -4.517 1.00 78.94 113 THR A O 1
ATOM 827 N N . PHE A 1 114 ? 7.632 8.535 -3.212 1.00 71.19 114 PHE A N 1
ATOM 828 C CA . PHE A 1 114 ? 7.635 9.747 -2.379 1.00 71.19 114 PHE A CA 1
ATOM 829 C C . PHE A 1 114 ? 9.042 10.335 -2.175 1.00 71.19 114 PHE A C 1
ATOM 831 O O . PHE A 1 114 ? 9.218 11.301 -1.438 1.00 71.19 114 PHE A O 1
ATOM 838 N N . GLY A 1 115 ? 10.080 9.764 -2.787 1.00 68.25 115 GLY A N 1
ATOM 839 C CA . GLY A 1 115 ? 11.431 10.304 -2.667 1.00 68.25 115 GLY A CA 1
ATOM 840 C C . GLY A 1 115 ? 12.402 9.809 -3.735 1.00 68.25 115 GLY A C 1
ATOM 841 O O . GLY A 1 115 ? 12.068 8.902 -4.498 1.00 68.25 115 GLY A O 1
ATOM 842 N N . PRO A 1 116 ? 13.631 10.358 -3.766 1.00 61.47 116 PRO A N 1
ATOM 843 C CA . PRO A 1 116 ? 14.612 10.065 -4.814 1.00 61.47 116 PRO A CA 1
ATOM 844 C C . PRO A 1 116 ? 14.981 8.579 -4.909 1.00 61.47 116 PRO A C 1
ATOM 846 O O . PRO A 1 116 ? 15.217 8.063 -5.992 1.00 61.47 116 PRO A O 1
ATOM 849 N N . ALA A 1 117 ? 14.997 7.867 -3.777 1.00 64.44 117 ALA A N 1
ATOM 850 C CA . ALA A 1 117 ? 15.274 6.430 -3.746 1.00 64.44 117 ALA A CA 1
ATOM 851 C C . ALA A 1 117 ? 14.143 5.581 -4.354 1.00 64.44 117 ALA A C 1
ATOM 853 O O . ALA A 1 117 ? 14.416 4.527 -4.927 1.00 64.44 117 ALA A O 1
ATOM 854 N N . ASP A 1 118 ? 12.893 6.037 -4.239 1.00 61.62 118 ASP A N 1
ATOM 855 C CA . ASP A 1 118 ? 11.752 5.395 -4.895 1.00 61.62 118 ASP A CA 1
ATOM 856 C C . ASP A 1 118 ? 11.810 5.693 -6.407 1.00 61.62 118 ASP A C 1
ATOM 858 O O . ASP A 1 118 ? 11.684 4.778 -7.216 1.00 61.62 118 ASP A O 1
ATOM 862 N N . LEU A 1 119 ? 12.165 6.933 -6.779 1.00 68.62 119 LEU A N 1
ATOM 863 C CA . LEU A 1 119 ? 12.345 7.348 -8.174 1.00 68.62 119 LEU A CA 1
ATOM 864 C C . LEU A 1 119 ? 13.415 6.521 -8.895 1.00 68.62 119 LEU A C 1
ATOM 866 O O . LEU A 1 119 ? 13.270 6.254 -10.076 1.00 68.62 119 LEU A O 1
ATOM 870 N N . LEU A 1 120 ? 14.472 6.074 -8.208 1.00 67.69 120 LEU A N 1
ATOM 871 C CA . LEU A 1 120 ? 15.463 5.172 -8.810 1.00 67.69 120 LEU A CA 1
ATOM 872 C C . LEU A 1 120 ? 14.854 3.834 -9.244 1.00 67.69 120 LEU A C 1
ATOM 874 O O . LEU A 1 120 ? 15.288 3.282 -10.247 1.00 67.69 120 LEU A O 1
ATOM 878 N N . SER A 1 121 ? 13.855 3.323 -8.521 1.00 62.72 121 SER A N 1
ATOM 879 C CA . SER A 1 121 ? 13.163 2.084 -8.907 1.00 62.72 121 SER A CA 1
ATOM 880 C C . SER A 1 121 ? 12.267 2.297 -10.129 1.00 62.72 121 SER A C 1
ATOM 882 O O . SER A 1 121 ? 12.102 1.376 -10.924 1.00 62.72 121 SER A O 1
ATOM 884 N N . ASP A 1 122 ? 11.741 3.514 -10.290 1.00 67.50 122 ASP A N 1
ATOM 885 C CA . ASP A 1 122 ? 10.925 3.913 -11.440 1.00 67.50 122 ASP A CA 1
ATOM 886 C C . ASP A 1 122 ? 11.781 4.294 -12.661 1.00 67.50 122 ASP A C 1
ATOM 888 O O . ASP A 1 122 ? 11.380 4.069 -13.798 1.00 67.50 122 ASP A O 1
ATOM 892 N N . ALA A 1 123 ? 12.961 4.880 -12.437 1.00 68.31 123 ALA A N 1
ATOM 893 C CA . ALA A 1 123 ? 13.855 5.388 -13.476 1.00 68.31 123 ALA A CA 1
ATOM 894 C C . ALA A 1 123 ? 14.801 4.311 -14.022 1.00 68.31 123 ALA A C 1
ATOM 896 O O . ALA A 1 123 ? 15.149 4.339 -15.203 1.00 68.31 123 ALA A O 1
ATOM 897 N N . LEU A 1 124 ? 15.192 3.332 -13.197 1.00 65.50 124 LEU A N 1
ATOM 898 C CA . LEU A 1 124 ? 15.872 2.112 -13.644 1.00 65.50 124 LEU A CA 1
ATOM 899 C C . LEU A 1 124 ? 14.828 1.137 -14.209 1.00 65.50 124 LEU A C 1
ATOM 901 O O . LEU A 1 124 ? 14.581 0.052 -13.689 1.00 65.50 124 LEU A O 1
ATOM 905 N N . ALA A 1 125 ? 14.168 1.584 -15.273 1.00 62.41 125 ALA A N 1
ATOM 906 C CA . ALA A 1 125 ? 13.108 0.881 -15.970 1.00 62.41 125 ALA A CA 1
ATOM 907 C C . ALA A 1 125 ? 13.681 0.163 -17.194 1.00 62.41 125 ALA A C 1
ATOM 909 O O . ALA A 1 125 ? 13.478 0.586 -18.332 1.00 62.41 125 ALA A O 1
ATOM 910 N N . GLN A 1 126 ? 14.399 -0.938 -16.975 1.00 81.38 126 GLN A N 1
ATOM 911 C CA . GLN A 1 126 ? 14.592 -1.891 -18.064 1.00 81.38 126 GLN A CA 1
ATOM 912 C C . GLN A 1 126 ? 13.307 -2.699 -18.248 1.00 81.38 126 GLN A C 1
ATOM 914 O O . GLN A 1 126 ? 12.615 -3.048 -17.286 1.00 81.38 126 GLN A O 1
ATOM 919 N N . GLN A 1 127 ? 12.958 -2.952 -19.505 1.00 87.31 127 GLN A N 1
ATOM 920 C CA . GLN A 1 127 ? 11.891 -3.884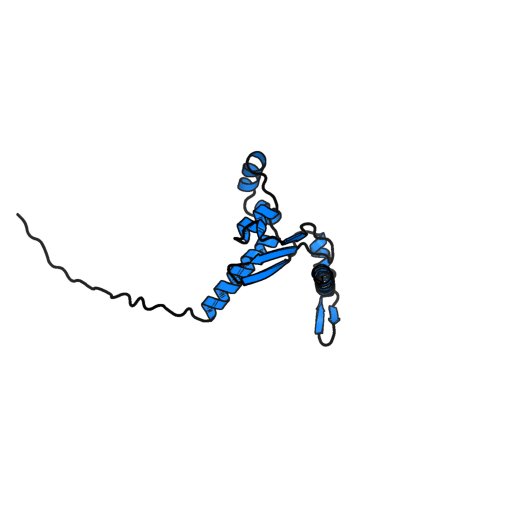 -19.837 1.00 87.31 127 GLN A CA 1
ATOM 921 C C . GLN A 1 127 ? 12.451 -5.298 -19.739 1.00 87.31 127 GLN A C 1
ATOM 923 O O . GLN A 1 127 ? 13.485 -5.604 -20.330 1.00 87.31 127 GLN A O 1
ATOM 928 N N . VAL A 1 128 ? 11.768 -6.157 -18.993 1.00 89.50 128 VAL A N 1
ATOM 929 C CA . VAL A 1 128 ? 12.151 -7.558 -18.818 1.00 89.50 128 VAL A CA 1
ATOM 930 C C . VAL A 1 128 ? 10.989 -8.464 -19.179 1.00 89.50 128 VAL A C 1
ATOM 932 O O . VAL A 1 128 ? 9.826 -8.147 -18.921 1.00 89.50 128 VAL A O 1
ATOM 935 N N . HIS A 1 129 ? 11.308 -9.619 -19.754 1.00 91.56 129 HIS A N 1
ATOM 936 C CA . HIS A 1 129 ? 10.321 -10.656 -20.010 1.00 91.56 129 HIS A CA 1
ATOM 937 C C . HIS A 1 129 ? 10.042 -11.453 -18.732 1.00 91.56 129 HIS A C 1
ATOM 939 O O . HIS A 1 129 ? 10.955 -11.882 -18.022 1.00 91.56 129 HIS A O 1
ATOM 9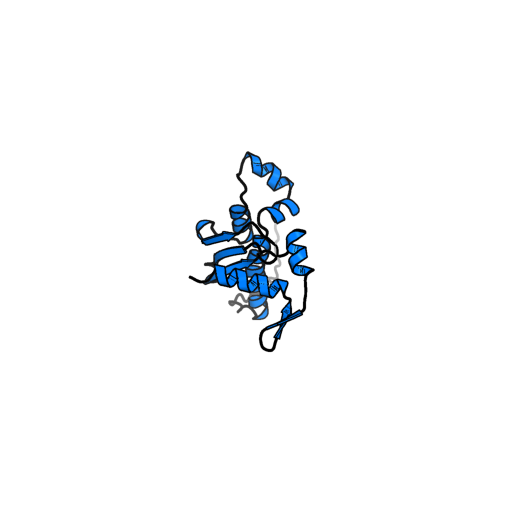45 N N . HIS A 1 130 ? 8.763 -11.672 -18.446 1.00 88.38 130 HIS A N 1
ATOM 946 C CA . HIS A 1 130 ? 8.299 -12.552 -17.386 1.00 88.38 130 HIS A CA 1
ATOM 947 C C . HIS A 1 130 ? 7.173 -13.437 -17.927 1.00 88.38 130 HIS A C 1
ATOM 949 O O . HIS A 1 130 ? 6.019 -13.016 -18.005 1.00 88.38 130 HIS A O 1
ATOM 955 N N . GLY A 1 131 ? 7.531 -14.658 -18.338 1.00 88.81 131 GLY A N 1
ATOM 956 C CA . GLY A 1 131 ? 6.654 -15.494 -19.160 1.00 88.81 131 GLY A CA 1
ATOM 957 C C . GLY A 1 131 ? 6.408 -14.832 -20.518 1.00 88.81 131 GLY A C 1
ATOM 958 O O . GLY A 1 131 ? 7.340 -14.307 -21.123 1.00 88.81 131 GLY A O 1
ATOM 959 N N . GLU A 1 132 ? 5.145 -14.783 -20.934 1.00 93.56 132 GLU A N 1
ATOM 960 C CA . GLU A 1 132 ? 4.700 -14.167 -22.196 1.00 93.56 132 GLU A CA 1
ATOM 961 C C . GLU A 1 132 ? 4.492 -12.641 -22.098 1.00 93.56 132 GLU A C 1
ATOM 963 O O . GLU A 1 132 ? 3.987 -12.010 -23.026 1.00 93.56 132 GLU A O 1
ATOM 968 N N . HIS A 1 133 ? 4.845 -12.022 -20.967 1.00 92.12 133 HIS A N 1
ATOM 969 C CA . HIS A 1 133 ? 4.596 -10.603 -20.711 1.00 92.12 133 HIS A CA 1
ATOM 970 C C . HIS A 1 133 ? 5.892 -9.803 -20.596 1.00 92.12 133 HIS A C 1
ATOM 972 O O . HIS A 1 133 ? 6.894 -10.283 -20.066 1.00 92.12 133 HIS A O 1
ATOM 978 N N . VAL A 1 134 ? 5.845 -8.548 -21.043 1.00 92.38 134 VAL A N 1
ATOM 979 C CA . VAL A 1 134 ? 6.917 -7.567 -20.849 1.00 92.38 134 VAL A CA 1
ATOM 980 C C . VAL A 1 134 ? 6.537 -6.665 -19.684 1.00 92.38 134 VAL A C 1
ATOM 982 O O . VAL A 1 134 ? 5.466 -6.061 -19.686 1.00 92.38 134 VAL A O 1
ATOM 985 N N . LEU A 1 135 ? 7.404 -6.591 -18.678 1.00 90.69 135 LEU A N 1
ATOM 986 C CA . LEU A 1 135 ? 7.177 -5.851 -17.440 1.00 90.69 135 LEU A CA 1
ATOM 987 C C . LEU A 1 135 ? 8.331 -4.885 -17.166 1.00 90.69 135 LEU A C 1
ATOM 989 O O . LEU A 1 135 ? 9.447 -5.067 -17.649 1.00 90.69 135 LEU A O 1
ATOM 993 N N . TYR A 1 136 ? 8.074 -3.887 -16.324 1.00 88.31 136 TYR A N 1
ATOM 994 C CA . TYR A 1 136 ? 9.123 -3.033 -15.771 1.00 88.31 136 TYR A CA 1
ATOM 995 C C . TYR A 1 136 ? 9.924 -3.792 -14.711 1.00 88.31 136 TYR A C 1
ATOM 997 O O . TYR A 1 136 ? 9.352 -4.273 -13.728 1.00 88.31 136 TYR A O 1
ATOM 1005 N N . GLU A 1 137 ? 11.244 -3.877 -14.886 1.00 87.81 137 GLU A N 1
ATOM 1006 C CA . GLU A 1 137 ? 12.132 -4.644 -14.006 1.00 87.81 137 GLU A CA 1
ATOM 1007 C C . GLU A 1 137 ? 12.018 -4.208 -12.545 1.00 87.81 137 GLU A C 1
ATOM 1009 O O . GLU A 1 137 ? 11.830 -5.050 -11.664 1.00 87.81 137 GLU A O 1
ATOM 1014 N N . GLY A 1 138 ? 12.051 -2.897 -12.283 1.00 85.12 138 GLY A N 1
ATOM 1015 C CA . GLY A 1 138 ? 11.965 -2.364 -10.925 1.00 85.12 138 GLY A CA 1
ATOM 1016 C C . GLY A 1 138 ? 10.653 -2.709 -10.216 1.00 85.12 138 GLY A C 1
ATOM 1017 O O . GLY A 1 138 ? 10.651 -3.069 -9.031 1.00 85.12 138 GLY A O 1
ATOM 1018 N N . MET A 1 139 ? 9.539 -2.696 -10.953 1.00 86.75 139 MET A N 1
ATOM 1019 C CA . MET A 1 139 ? 8.225 -3.092 -10.437 1.00 86.75 139 MET A CA 1
ATOM 1020 C C . MET A 1 139 ? 8.152 -4.598 -10.193 1.00 86.75 139 MET A C 1
ATOM 1022 O O . MET A 1 139 ? 7.673 -5.031 -9.144 1.00 86.75 139 MET A O 1
ATOM 1026 N N . LEU A 1 140 ? 8.685 -5.404 -11.115 1.00 89.69 140 LEU A N 1
ATOM 1027 C CA . LEU A 1 140 ? 8.742 -6.856 -10.965 1.00 89.69 140 LEU A CA 1
ATOM 1028 C C . LEU A 1 140 ? 9.605 -7.264 -9.762 1.00 89.69 140 LEU A C 1
ATOM 1030 O O . LEU A 1 140 ? 9.209 -8.138 -8.989 1.00 89.69 140 LEU 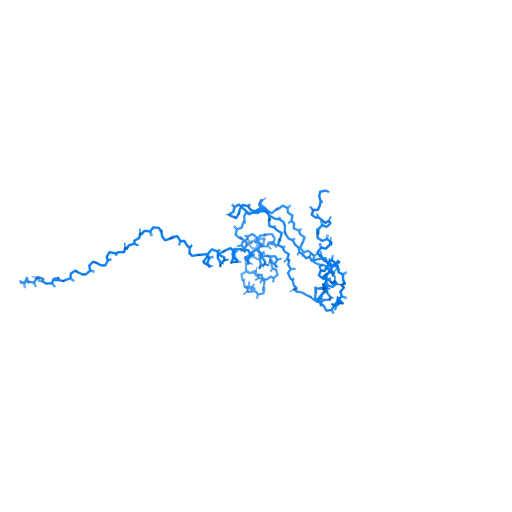A O 1
ATOM 1034 N N . ALA A 1 141 ? 10.762 -6.626 -9.577 1.00 89.25 141 ALA A N 1
ATOM 1035 C CA . ALA A 1 141 ? 11.641 -6.855 -8.435 1.00 89.25 141 ALA A CA 1
ATOM 1036 C C . ALA A 1 141 ? 10.943 -6.502 -7.111 1.00 89.25 141 ALA A C 1
ATOM 1038 O O . ALA A 1 141 ? 10.958 -7.304 -6.173 1.00 89.25 141 ALA A O 1
ATOM 1039 N N . SER A 1 142 ? 10.258 -5.355 -7.068 1.00 89.56 142 SER A N 1
ATOM 1040 C CA . SER A 1 142 ? 9.476 -4.908 -5.909 1.00 89.56 142 SER A CA 1
ATOM 1041 C C . SER A 1 142 ? 8.349 -5.879 -5.560 1.00 89.56 142 SER A C 1
ATOM 1043 O O . SER A 1 142 ? 8.197 -6.264 -4.398 1.00 89.56 142 SER A O 1
ATOM 1045 N N . ALA A 1 143 ? 7.594 -6.330 -6.566 1.00 90.94 143 ALA A N 1
ATOM 1046 C CA . ALA A 1 143 ? 6.508 -7.286 -6.390 1.00 90.94 143 ALA A CA 1
ATOM 1047 C C . ALA A 1 143 ? 7.022 -8.642 -5.886 1.00 90.94 143 ALA A C 1
ATOM 1049 O O . ALA A 1 143 ? 6.500 -9.172 -4.905 1.00 90.94 143 ALA A O 1
ATOM 1050 N N . LYS A 1 144 ? 8.090 -9.184 -6.491 1.00 92.06 144 LYS A N 1
ATOM 1051 C CA . LYS A 1 144 ? 8.719 -10.441 -6.047 1.00 92.06 144 LYS A CA 1
ATOM 1052 C C . LYS A 1 144 ? 9.199 -10.354 -4.600 1.00 92.06 144 LYS A C 1
ATOM 1054 O O . LYS A 1 144 ? 8.968 -11.282 -3.824 1.00 92.06 144 LYS A O 1
ATOM 1059 N N . TRP A 1 145 ? 9.842 -9.246 -4.230 1.00 92.56 145 TRP A N 1
ATOM 1060 C CA . TRP A 1 145 ? 10.304 -9.024 -2.862 1.00 92.56 145 TRP A CA 1
ATOM 1061 C C . TRP A 1 145 ? 9.142 -8.974 -1.866 1.00 92.56 145 TRP A C 1
ATOM 1063 O O . TRP A 1 145 ? 9.209 -9.625 -0.823 1.00 92.56 145 TRP A O 1
ATOM 1073 N N . LEU A 1 146 ? 8.070 -8.248 -2.192 1.00 92.75 146 LEU A N 1
ATOM 1074 C CA . LEU A 1 146 ? 6.892 -8.141 -1.334 1.00 92.75 146 LEU A CA 1
ATOM 1075 C C . LEU A 1 146 ? 6.196 -9.495 -1.160 1.00 92.75 146 LEU A C 1
ATOM 1077 O O . LEU A 1 146 ? 5.909 -9.895 -0.036 1.00 92.75 146 LEU A O 1
ATOM 1081 N N . VAL A 1 147 ? 5.996 -10.245 -2.248 1.00 92.81 147 VAL A N 1
ATOM 1082 C CA . VAL A 1 147 ? 5.417 -11.598 -2.194 1.00 92.81 147 VAL A CA 1
ATOM 1083 C C . VAL A 1 147 ? 6.252 -12.513 -1.300 1.00 92.81 147 VAL A C 1
ATOM 1085 O O . VAL A 1 147 ? 5.694 -13.240 -0.486 1.00 92.81 147 VAL A O 1
ATOM 1088 N N . ALA A 1 148 ? 7.583 -12.447 -1.384 1.00 92.44 148 ALA A N 1
ATOM 1089 C CA . ALA A 1 148 ? 8.459 -13.222 -0.507 1.00 92.44 148 ALA A CA 1
ATOM 1090 C C . ALA A 1 148 ? 8.333 -12.839 0.982 1.00 92.44 148 ALA A C 1
ATOM 1092 O O . ALA A 1 148 ? 8.664 -13.652 1.837 1.00 92.44 148 ALA A O 1
ATOM 1093 N N . LYS A 1 149 ? 7.863 -11.626 1.306 1.00 90.88 149 LYS A N 1
ATOM 1094 C CA . LYS A 1 149 ? 7.584 -11.186 2.685 1.00 90.88 149 LYS A CA 1
ATOM 1095 C C . LYS A 1 149 ? 6.195 -11.557 3.193 1.00 90.88 149 LYS A C 1
ATOM 1097 O O . LYS A 1 149 ? 6.009 -11.595 4.403 1.00 90.88 149 LYS A O 1
ATOM 1102 N N . LEU A 1 150 ? 5.249 -11.797 2.290 1.00 89.12 150 LEU A N 1
ATOM 1103 C CA . LEU A 1 150 ? 3.872 -12.163 2.625 1.00 89.12 150 LEU A CA 1
ATOM 1104 C C . LEU A 1 150 ? 3.651 -13.679 2.696 1.00 89.12 150 LEU A C 1
ATOM 1106 O O . LEU A 1 150 ? 2.609 -14.112 3.180 1.00 89.12 150 LEU A O 1
ATOM 1110 N N . ARG A 1 151 ? 4.594 -14.486 2.194 1.00 84.38 151 ARG A N 1
ATOM 1111 C CA . ARG A 1 151 ? 4.523 -15.946 2.310 1.00 84.38 151 ARG A CA 1
ATOM 1112 C C . ARG A 1 151 ? 4.751 -16.384 3.769 1.00 84.38 151 ARG A C 1
ATOM 1114 O O . ARG A 1 151 ? 5.635 -15.811 4.407 1.00 84.38 151 ARG A O 1
ATOM 1121 N N . PRO A 1 152 ? 3.968 -17.357 4.271 1.00 60.66 152 PRO A N 1
ATOM 1122 C CA . PRO A 1 152 ? 4.176 -17.962 5.584 1.00 60.66 152 PRO A CA 1
ATOM 1123 C C . PRO A 1 152 ? 5.492 -18.745 5.668 1.00 60.66 152 PRO A C 1
ATOM 1125 O O . PRO A 1 152 ? 5.979 -19.213 4.610 1.00 60.66 152 PRO A O 1
#

Foldseek 3Di:
DDDDDDDDDDPPPDPPDPPDDDPVRVVVVVCVLVVLLQCLLCAVVVVCVVCVPCVVVCVVPPVRDSLNRSCVSNVHDSVQWPDWQNDDAQLAFTWTWGQDPVVRDTDIHTHADDDPRNVCLVVQFDWDDDPPDTDGPSPVSSVVVVVVVPDD

Secondary structure (DSSP, 8-state):
-------------------PPPHHHHHHHHHHHHHHHHHHTTTHHHHHHH-HHHHHHHTTTS---HHHHHHHHHT--GGGEEEEE---BTTB--EEEEEETTTTEEEEEE----SHHHHHHHHS--EEEETTEEEEHHHHHHHHHHHHHH--

Sequence (152 aa):
GVSLPSGSSASSASSDGPQVPSPLAEVARAAAHFAAFATAAYALKLQVMVDPGRVCLSLPLCRTSSKRAFCEMAGIAQEHVLHACERGRPFKPSWWLCLDHASRAVVVAVRGTFGPADLLSDALAQQVHHGEHVLYEGMLASAKWLVAKLRP

Radius of gyration: 23.89 Å; chains: 1; bounding box: 76×59×45 Å

pLDDT: mean 81.63, std 16.0, range [40.25, 97.38]

InterPro domains:
  IPR029058 Alpha/Beta hydrolase fold [G3DSA:3.40.50.1820] (26-152)
  IPR029058 Alpha/Beta hydrolase fold [SSF53474] (63-148)
  IPR052214 Diacylglycerol Lipase-Related [PTHR45792] (18-150)

Organism: Alexandrium catenella (NCBI:txid2925)